Protein AF-A0A1I8CN35-F1 (afdb_monomer)

Secondary structure (DSSP, 8-state):
-------------HHHHHHHHHHHHHHHHHHHHHHHHHHHHHHHHHHHT-TT-TTT-----------PPPP--

Mean predicted aligned error: 16.9 Å

Solvent-accessible surface area (backbone atoms only — not comparable to full-atom values): 4845 Å² total; per-residue (Å²): 133,81,85,78,77,72,73,74,82,68,75,78,48,70,66,58,54,51,50,51,52,50,52,53,51,51,53,51,54,51,53,50,50,52,53,51,49,53,54,51,47,62,68,45,45,66,58,74,73,33,89,76,39,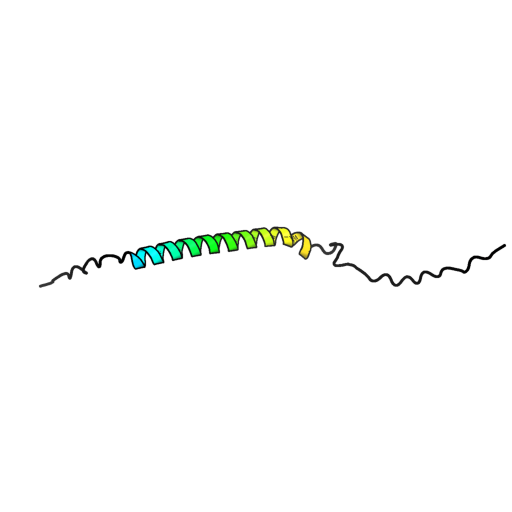79,80,80,65,71,70,84,81,81,76,79,78,82,76,76,80,80,81,83,129

Foldseek 3Di:
DDDPPPPPPPPCPVVNVVVVVVVVVVVVVVVVVVVVVVVVCVVCVCCVPPPVNVVNPPDPPPPPPDDPPDDDD

Sequence (73 aa):
MCGLDQEPDEPVSKEDILKGKQLLVIMGIFLICIIALAIFYEIVRPVINNPKYPFYNKQPNYKFTFIPPKSFD

pLDDT: mean 74.1, std 15.01, range [43.97, 97.06]

Structure (mmCIF, N/CA/C/O backbone):
data_AF-A0A1I8CN35-F1
#
_entry.id   AF-A0A1I8CN35-F1
#
loop_
_atom_site.group_PDB
_atom_site.id
_atom_site.type_symbol
_atom_site.label_atom_id
_atom_site.label_alt_id
_atom_site.label_comp_id
_atom_site.label_asym_id
_atom_site.label_entity_id
_atom_site.label_seq_id
_atom_site.pdbx_PDB_ins_code
_atom_site.Cartn_x
_atom_site.Cartn_y
_atom_site.Cartn_z
_atom_site.occupancy
_atom_site.B_iso_or_equiv
_atom_site.auth_seq_id
_atom_site.auth_comp_id
_atom_site.auth_asym_id
_atom_site.auth_atom_id
_atom_site.pdbx_PDB_model_num
ATOM 1 N N . MET A 1 1 ? -35.155 -22.469 49.400 1.00 43.97 1 MET A N 1
ATOM 2 C CA . MET A 1 1 ? -33.700 -22.486 49.132 1.00 43.97 1 MET A CA 1
ATOM 3 C C . MET A 1 1 ? -33.490 -22.081 47.679 1.00 43.97 1 MET A C 1
ATOM 5 O O . MET A 1 1 ? -34.271 -22.548 46.862 1.00 43.97 1 MET A O 1
ATOM 9 N N . CYS A 1 2 ? -32.493 -21.217 47.427 1.00 46.50 2 CYS A N 1
ATOM 10 C CA . CYS A 1 2 ? -32.107 -20.575 46.152 1.00 46.50 2 CYS A CA 1
ATOM 11 C C . CYS A 1 2 ? -33.184 -19.628 45.571 1.00 46.50 2 CYS A C 1
ATOM 13 O O . CYS A 1 2 ? -34.160 -20.086 45.001 1.00 46.50 2 CYS A O 1
ATOM 15 N N . GLY A 1 3 ? -33.118 -18.299 45.708 1.00 51.06 3 GLY A N 1
ATOM 16 C CA . GLY A 1 3 ? -31.915 -17.471 45.825 1.00 51.06 3 GLY A CA 1
ATOM 17 C C . GLY A 1 3 ? -31.103 -17.535 44.533 1.00 51.06 3 GLY A C 1
ATOM 18 O O . GLY A 1 3 ? -29.944 -17.913 44.580 1.00 51.06 3 GLY A O 1
ATOM 19 N N . LEU A 1 4 ? -31.749 -17.324 43.381 1.00 53.38 4 LEU A N 1
ATOM 20 C CA . LEU A 1 4 ? -31.031 -16.974 42.161 1.00 53.38 4 LEU A CA 1
ATOM 21 C C . LEU A 1 4 ? -30.746 -15.488 42.278 1.00 53.38 4 LEU A C 1
ATOM 23 O O . LEU A 1 4 ? -31.643 -14.663 42.103 1.00 53.38 4 LEU A O 1
ATOM 27 N N . ASP A 1 5 ? -29.518 -15.203 42.686 1.00 52.06 5 ASP A N 1
ATOM 28 C CA . ASP A 1 5 ? -28.932 -13.880 42.698 1.00 52.06 5 ASP A CA 1
ATOM 29 C C . ASP A 1 5 ? -29.092 -13.298 41.296 1.00 52.06 5 ASP A C 1
ATOM 31 O O . ASP A 1 5 ? -28.423 -13.687 40.340 1.00 52.06 5 ASP A O 1
ATOM 35 N N . GLN A 1 6 ? -30.076 -12.417 41.169 1.00 51.66 6 GLN A N 1
ATOM 36 C CA . GLN A 1 6 ? -30.174 -11.487 40.071 1.00 51.66 6 GLN A CA 1
ATOM 37 C C . GLN A 1 6 ? -28.890 -10.662 40.153 1.00 51.66 6 GLN A C 1
ATOM 39 O O . GLN A 1 6 ? -28.765 -9.823 41.048 1.00 51.66 6 GLN A O 1
ATOM 44 N N . GLU A 1 7 ? -27.902 -10.985 39.305 1.00 59.56 7 GLU A N 1
ATOM 45 C CA . GLU A 1 7 ? -26.748 -10.116 39.082 1.00 59.56 7 GLU A CA 1
ATOM 46 C C . GLU A 1 7 ? -27.326 -8.712 38.903 1.00 59.56 7 GLU A C 1
ATOM 48 O O . GLU A 1 7 ? -28.219 -8.537 38.065 1.00 59.56 7 GLU A O 1
ATOM 53 N N . PRO A 1 8 ? -26.953 -7.741 39.754 1.00 47.34 8 PRO A N 1
ATOM 54 C CA . PRO A 1 8 ? -27.478 -6.402 39.603 1.00 47.34 8 PRO A CA 1
ATOM 55 C C . PRO A 1 8 ? -27.120 -5.971 38.187 1.00 47.34 8 PRO A C 1
ATOM 57 O O . PRO A 1 8 ? -25.955 -6.064 37.803 1.00 47.34 8 PRO A O 1
ATOM 60 N N . ASP A 1 9 ? -28.128 -5.559 37.415 1.00 60.97 9 ASP A N 1
ATOM 61 C CA . ASP A 1 9 ? -27.946 -4.876 36.143 1.00 60.97 9 ASP A CA 1
ATOM 62 C C . ASP A 1 9 ? -27.087 -3.639 36.431 1.00 60.97 9 ASP A C 1
ATOM 64 O O . ASP A 1 9 ? -27.598 -2.560 36.749 1.00 60.97 9 ASP A O 1
ATOM 68 N N . GLU A 1 10 ? -25.764 -3.812 36.431 1.00 63.75 10 GLU A N 1
ATOM 69 C CA . GLU A 1 10 ? -24.845 -2.713 36.632 1.00 63.75 10 GLU A CA 1
ATOM 70 C C . GLU A 1 10 ? -25.131 -1.731 35.501 1.00 63.75 10 GLU A C 1
ATOM 72 O O . GLU A 1 10 ? -25.168 -2.129 34.328 1.00 63.75 10 GLU A O 1
ATOM 77 N N . PRO A 1 11 ? -25.409 -0.455 35.815 1.00 56.41 11 PRO A N 1
ATOM 78 C CA . PRO A 1 11 ? -25.716 0.512 34.788 1.00 56.41 11 PRO A CA 1
ATOM 79 C C . PRO A 1 11 ? -24.462 0.642 33.937 1.00 56.41 11 PRO A C 1
ATOM 81 O O . PRO A 1 11 ? -23.495 1.261 34.378 1.00 56.41 11 PRO A O 1
ATOM 84 N N . VAL A 1 12 ? -24.482 0.030 32.745 1.00 61.59 12 VAL A N 1
ATOM 85 C CA . VAL A 1 12 ? -23.378 0.062 31.783 1.00 61.59 12 VAL A CA 1
ATOM 86 C C . VAL A 1 12 ? -22.896 1.500 31.717 1.00 61.59 12 VAL A C 1
ATOM 88 O O . VAL A 1 12 ? -23.625 2.390 31.256 1.00 61.59 12 VAL A O 1
ATOM 91 N N . SER A 1 13 ? -21.711 1.745 32.281 1.00 62.78 13 SER A N 1
ATOM 92 C CA . SER A 1 13 ? -21.270 3.110 32.502 1.00 62.78 13 SER A CA 1
ATOM 93 C C . SER A 1 13 ? -21.161 3.766 31.129 1.00 62.78 13 SER A C 1
ATOM 95 O O . SER A 1 13 ? -20.651 3.187 30.162 1.00 62.78 13 SER A O 1
ATOM 97 N N . LYS A 1 14 ? -21.694 4.983 30.994 1.00 62.34 14 LYS A N 1
ATOM 98 C CA . LYS A 1 14 ? -21.640 5.721 29.718 1.00 62.34 14 LYS A CA 1
ATOM 99 C C . LYS A 1 14 ? -20.193 5.870 29.229 1.00 62.34 14 LYS A C 1
ATOM 101 O O . LYS A 1 14 ? -19.958 6.008 28.032 1.00 62.34 14 LYS A O 1
ATOM 106 N N . GLU A 1 15 ? -19.253 5.804 30.162 1.00 64.19 15 GLU A N 1
ATOM 107 C CA . GLU A 1 15 ? -17.805 5.852 29.995 1.00 64.19 15 GLU A CA 1
ATOM 108 C C . GLU A 1 15 ? -17.276 4.607 29.271 1.00 64.19 15 GLU A C 1
ATOM 110 O O . GLU A 1 15 ? -16.478 4.728 28.339 1.00 64.19 15 GLU A O 1
ATOM 115 N N . ASP A 1 16 ? -17.783 3.422 29.616 1.00 65.88 16 ASP A N 1
ATOM 116 C CA . ASP A 1 16 ? -17.415 2.156 28.974 1.00 65.88 16 ASP A CA 1
ATOM 117 C C . ASP A 1 16 ? -18.049 2.011 27.587 1.00 65.88 16 ASP A C 1
ATOM 119 O O . ASP A 1 16 ? -17.403 1.532 26.652 1.00 65.88 16 ASP A O 1
ATOM 123 N N . ILE A 1 17 ? -19.266 2.532 27.394 1.00 65.50 17 ILE A N 1
ATOM 124 C CA . ILE A 1 17 ? -19.898 2.627 26.063 1.00 65.50 17 ILE A CA 1
ATOM 125 C C . ILE A 1 17 ? -19.105 3.584 25.162 1.00 65.50 17 ILE A C 1
ATOM 127 O O . ILE A 1 17 ? -18.908 3.310 23.972 1.00 65.50 17 ILE A O 1
ATOM 131 N N . LEU A 1 18 ? -18.641 4.710 25.714 1.00 65.69 18 LEU A N 1
ATOM 132 C CA . LEU A 1 18 ? -17.846 5.694 24.981 1.00 65.69 18 LEU A CA 1
ATOM 133 C C . LEU A 1 18 ? -16.481 5.111 24.582 1.00 65.69 18 LEU A C 1
ATOM 135 O O . LEU A 1 18 ? -16.082 5.257 23.423 1.00 65.69 18 LEU A O 1
ATOM 139 N N . LYS A 1 19 ? -15.820 4.375 25.487 1.00 78.12 19 LYS A N 1
ATOM 140 C CA . LYS A 1 19 ?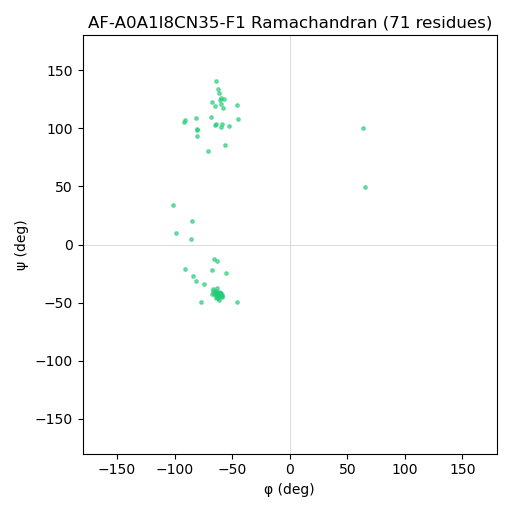 -14.588 3.621 25.195 1.00 78.12 19 LYS A CA 1
ATOM 141 C C . LYS A 1 19 ? -14.813 2.527 24.149 1.00 78.12 19 LYS A C 1
ATOM 143 O O . LYS A 1 19 ? -14.015 2.406 23.222 1.00 78.12 19 LYS A O 1
ATOM 148 N N . GLY A 1 20 ? -15.917 1.782 24.235 1.00 79.38 20 GLY A N 1
ATOM 149 C CA . GLY A 1 20 ? -16.268 0.738 23.266 1.00 79.38 20 GLY A CA 1
ATOM 150 C C . GLY A 1 20 ? -16.492 1.289 21.854 1.00 79.38 20 GLY A C 1
ATOM 151 O O . GLY A 1 20 ? -15.975 0.740 20.881 1.00 79.38 20 GLY A O 1
ATOM 152 N N . LYS A 1 21 ? -17.183 2.429 21.728 1.00 82.50 21 LYS A N 1
ATOM 153 C CA . LYS A 1 21 ? -17.353 3.123 20.439 1.00 82.50 21 LYS A CA 1
ATOM 154 C C . LYS A 1 21 ? -16.028 3.623 19.864 1.00 82.50 21 LYS A C 1
ATOM 156 O O . LYS A 1 21 ? -15.800 3.469 18.666 1.00 82.50 21 LYS A O 1
ATOM 161 N N . GLN A 1 22 ? -15.160 4.202 20.693 1.00 85.88 22 GLN A N 1
ATOM 162 C CA . GLN A 1 22 ? -13.836 4.656 20.256 1.00 85.88 22 GLN A CA 1
ATOM 163 C C . GLN A 1 22 ? -12.966 3.487 19.778 1.00 85.88 22 GLN A C 1
ATOM 165 O O . GLN A 1 22 ? -12.338 3.590 18.725 1.00 85.88 22 GLN A O 1
ATOM 170 N N . LEU A 1 23 ? -12.993 2.358 20.490 1.00 88.06 23 LEU A N 1
ATOM 171 C CA . LEU A 1 23 ? -12.288 1.138 20.095 1.00 88.06 23 LEU A CA 1
ATOM 172 C C . LEU A 1 23 ? -12.754 0.642 18.717 1.00 88.06 23 LEU A C 1
ATOM 174 O O . LEU A 1 23 ? -11.929 0.327 17.861 1.00 88.06 23 LEU A O 1
ATOM 178 N N . LEU A 1 24 ? -14.067 0.633 18.475 1.00 89.44 24 LEU A N 1
ATOM 179 C CA . LEU A 1 24 ? -14.655 0.180 17.211 1.00 89.44 24 LEU A CA 1
ATOM 180 C C . LEU A 1 24 ? -14.236 1.079 16.033 1.00 89.44 24 LEU A C 1
ATOM 182 O O . LEU A 1 24 ? -13.890 0.581 14.962 1.00 89.44 24 LEU A O 1
ATOM 186 N N . VAL A 1 25 ? -14.181 2.398 16.245 1.00 91.88 25 VAL A N 1
ATOM 187 C CA . VAL A 1 25 ? -13.680 3.353 15.241 1.00 91.88 25 VAL A CA 1
ATOM 188 C C . VAL A 1 25 ? -12.195 3.120 14.944 1.00 91.88 25 VAL A C 1
ATOM 190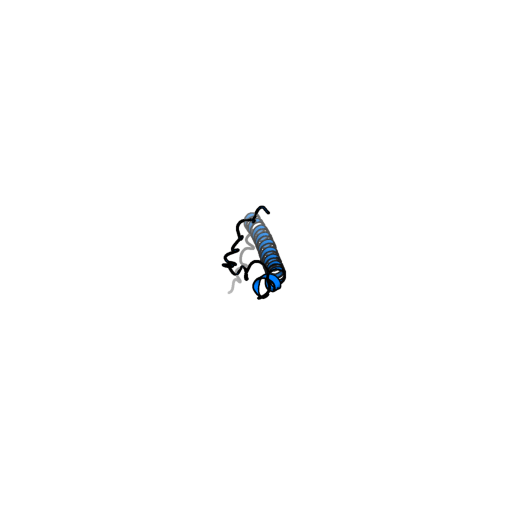 O O . VAL A 1 25 ? -11.812 3.081 13.775 1.00 91.88 25 VAL A O 1
ATOM 193 N N . ILE A 1 26 ? -11.365 2.908 15.971 1.00 92.31 26 ILE A N 1
ATOM 194 C CA . ILE A 1 26 ? -9.932 2.616 15.796 1.00 92.31 26 ILE A CA 1
ATOM 195 C C . ILE A 1 26 ? -9.739 1.313 15.012 1.00 92.31 26 ILE A C 1
ATOM 197 O O . ILE A 1 26 ? -8.934 1.277 14.081 1.00 92.31 26 ILE A O 1
ATOM 201 N N . MET A 1 27 ? -10.508 0.267 15.330 1.00 93.06 27 MET A N 1
ATOM 202 C CA . MET A 1 27 ? -10.471 -0.992 14.582 1.00 93.06 27 MET A CA 1
ATOM 203 C C . MET A 1 27 ? -10.871 -0.805 13.114 1.00 93.06 27 MET A C 1
ATOM 205 O O . MET A 1 27 ? -10.218 -1.361 12.232 1.00 93.06 27 MET A O 1
ATOM 209 N N . GLY A 1 28 ? -11.895 0.008 12.837 1.00 95.06 28 GLY A N 1
ATOM 210 C CA . GLY A 1 28 ? -12.301 0.336 11.469 1.00 95.06 28 GLY A CA 1
ATOM 211 C C . GLY A 1 28 ? -11.197 1.047 10.683 1.00 95.06 28 GLY A C 1
ATOM 212 O O . GLY A 1 28 ? -10.868 0.635 9.570 1.00 95.06 28 GLY A O 1
ATOM 213 N N . ILE A 1 29 ? -10.570 2.066 11.280 1.00 95.50 29 ILE A N 1
ATOM 214 C CA . ILE A 1 29 ? -9.449 2.796 10.665 1.00 95.50 29 ILE A CA 1
ATOM 215 C C . ILE A 1 29 ? -8.267 1.854 10.407 1.00 95.50 29 ILE A C 1
ATOM 217 O O . ILE A 1 29 ? -7.690 1.873 9.322 1.00 95.50 29 ILE A O 1
ATOM 221 N N . PHE A 1 30 ? -7.933 0.996 11.371 1.00 95.25 30 PHE A N 1
ATOM 222 C CA . PHE A 1 30 ? -6.852 0.023 11.233 1.00 95.25 30 PHE A CA 1
ATOM 223 C C . PHE A 1 30 ? -7.078 -0.929 10.051 1.00 95.25 30 PHE A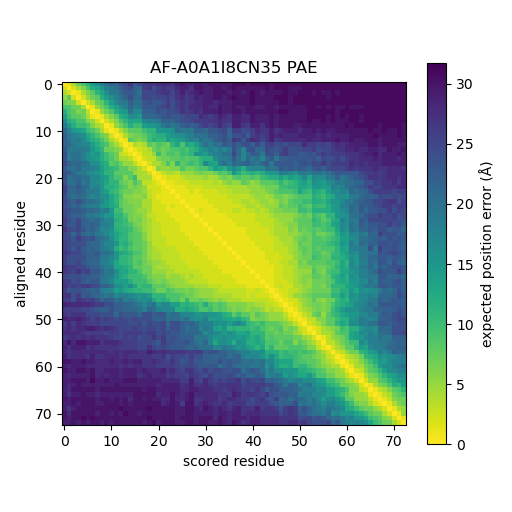 C 1
ATOM 225 O O . PHE A 1 30 ? -6.166 -1.170 9.258 1.00 95.25 30 PHE A O 1
ATOM 232 N N . LEU A 1 31 ? -8.307 -1.417 9.882 1.00 96.62 31 LEU A N 1
ATOM 233 C CA . LEU A 1 31 ? -8.666 -2.316 8.787 1.00 96.62 31 LEU A CA 1
ATOM 234 C C . LEU A 1 31 ? -8.578 -1.606 7.425 1.00 96.62 31 LEU A C 1
ATOM 236 O O . LEU A 1 31 ? -8.030 -2.164 6.474 1.00 96.62 31 LEU A O 1
ATOM 240 N N . ILE A 1 32 ? -9.014 -0.345 7.347 1.00 97.06 32 ILE A N 1
ATOM 241 C CA . ILE A 1 32 ? -8.850 0.494 6.148 1.00 97.06 32 ILE A CA 1
ATOM 242 C C . ILE A 1 32 ? -7.365 0.685 5.811 1.00 97.06 32 ILE A C 1
ATOM 244 O O . ILE A 1 32 ? -6.984 0.547 4.648 1.00 97.06 32 ILE A O 1
ATOM 248 N N . CYS A 1 33 ? -6.512 0.944 6.807 1.00 97.00 33 CYS A N 1
ATOM 249 C CA . CYS A 1 33 ? -5.067 1.068 6.601 1.00 97.00 33 CYS A CA 1
ATOM 250 C C . CYS A 1 33 ? -4.449 -0.219 6.037 1.00 97.00 33 CYS A C 1
ATOM 252 O O . CYS A 1 33 ? -3.630 -0.151 5.121 1.00 97.00 33 CYS A O 1
ATOM 254 N N . ILE A 1 34 ? -4.861 -1.390 6.533 1.00 97.06 34 ILE A N 1
ATOM 255 C CA . ILE A 1 34 ? -4.397 -2.682 6.004 1.00 97.06 34 ILE A CA 1
ATOM 256 C C . ILE A 1 34 ? -4.813 -2.854 4.539 1.00 97.06 34 ILE A C 1
ATOM 258 O O . ILE A 1 34 ? -3.987 -3.239 3.711 1.00 97.06 34 ILE A O 1
ATOM 262 N N . ILE A 1 35 ? -6.064 -2.536 4.199 1.00 96.94 35 ILE A N 1
ATOM 263 C CA . ILE A 1 35 ? -6.549 -2.617 2.813 1.00 96.94 35 ILE A CA 1
ATOM 264 C C . ILE A 1 35 ? -5.754 -1.665 1.909 1.00 96.94 35 ILE A C 1
ATOM 266 O O . ILE A 1 35 ? -5.317 -2.063 0.829 1.00 96.94 35 ILE A O 1
ATOM 270 N N . ALA A 1 36 ? -5.515 -0.431 2.357 1.00 96.75 36 ALA A N 1
ATOM 271 C CA . ALA A 1 36 ? -4.727 0.543 1.607 1.00 96.75 36 ALA A CA 1
ATOM 272 C C . ALA A 1 36 ? -3.289 0.055 1.361 1.00 96.75 36 ALA A C 1
ATOM 274 O O . ALA A 1 36 ? -2.779 0.187 0.247 1.00 96.75 36 ALA A O 1
ATOM 275 N N . LEU A 1 37 ? -2.656 -0.565 2.363 1.00 96.00 37 LEU A N 1
ATOM 276 C CA . LEU A 1 37 ? -1.329 -1.170 2.224 1.00 96.00 37 LEU A CA 1
ATOM 277 C C . LEU A 1 37 ? -1.322 -2.333 1.227 1.00 96.00 37 LEU A C 1
ATOM 279 O O . LEU A 1 37 ? -0.393 -2.432 0.427 1.00 96.00 37 LEU A O 1
ATOM 283 N N . ALA A 1 38 ? -2.352 -3.181 1.231 1.00 95.56 38 ALA A N 1
ATOM 284 C CA . ALA A 1 38 ? -2.470 -4.279 0.273 1.00 95.56 38 ALA A CA 1
ATOM 285 C C . ALA A 1 38 ? -2.600 -3.763 -1.172 1.00 95.56 38 ALA A C 1
ATOM 287 O O . ALA A 1 38 ? -1.909 -4.247 -2.068 1.00 95.56 38 ALA A O 1
ATOM 288 N N . ILE A 1 39 ? -3.421 -2.730 -1.393 1.00 95.62 39 ILE A N 1
ATOM 289 C CA . ILE A 1 39 ? -3.556 -2.081 -2.706 1.00 95.62 39 ILE A CA 1
ATOM 290 C C . ILE A 1 39 ? -2.222 -1.458 -3.136 1.00 95.62 39 ILE A C 1
ATOM 292 O O . ILE A 1 39 ? -1.781 -1.654 -4.268 1.00 95.62 39 ILE A O 1
ATOM 296 N N . PHE A 1 40 ? -1.554 -0.738 -2.231 1.00 95.06 40 PHE A N 1
ATOM 297 C CA . PHE A 1 40 ? -0.249 -0.142 -2.506 1.00 95.06 40 PHE A CA 1
ATOM 298 C C . PHE A 1 40 ? 0.795 -1.202 -2.880 1.00 95.06 40 PHE A C 1
ATOM 300 O O . PHE A 1 40 ? 1.545 -1.020 -3.839 1.00 95.06 40 PHE A O 1
ATOM 307 N N . TYR A 1 41 ? 0.806 -2.334 -2.177 1.00 91.69 41 TYR A N 1
ATOM 308 C CA . TYR A 1 41 ? 1.685 -3.454 -2.490 1.00 91.69 41 TYR A CA 1
ATO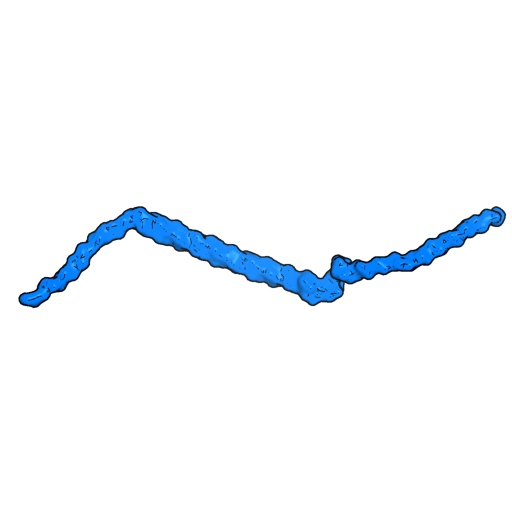M 309 C C . TYR A 1 41 ? 1.459 -3.984 -3.911 1.00 91.69 41 TYR A C 1
ATOM 311 O O . TYR A 1 41 ? 2.431 -4.154 -4.645 1.00 91.69 41 TYR A O 1
ATOM 319 N N . GLU A 1 42 ? 0.208 -4.176 -4.339 1.00 89.50 42 GLU A N 1
ATOM 320 C CA . GLU A 1 42 ? -0.091 -4.622 -5.708 1.00 89.50 42 GLU A CA 1
ATOM 321 C C . GLU A 1 42 ? 0.363 -3.621 -6.776 1.00 89.50 42 GLU A C 1
ATOM 323 O O . GLU A 1 42 ? 0.877 -4.024 -7.819 1.00 89.50 42 GLU A O 1
ATOM 328 N N . ILE A 1 43 ? 0.243 -2.318 -6.508 1.00 87.56 43 ILE A N 1
ATOM 329 C CA . ILE A 1 43 ? 0.707 -1.264 -7.424 1.00 87.56 43 ILE A CA 1
ATOM 330 C C . ILE A 1 43 ? 2.237 -1.275 -7.552 1.00 87.56 43 ILE A C 1
ATOM 332 O O . ILE A 1 43 ? 2.775 -1.064 -8.641 1.00 87.56 43 ILE A O 1
ATOM 336 N N . VAL A 1 44 ? 2.953 -1.526 -6.453 1.00 86.00 44 VAL A N 1
ATOM 337 C CA . VAL A 1 44 ? 4.425 -1.508 -6.419 1.00 86.00 44 VAL A CA 1
ATOM 338 C C . VAL A 1 44 ? 5.035 -2.838 -6.886 1.00 86.00 44 VAL A C 1
ATOM 340 O O . VAL A 1 44 ? 6.135 -2.848 -7.445 1.00 86.00 44 VAL A O 1
ATOM 343 N N . ARG A 1 45 ? 4.321 -3.962 -6.741 1.00 84.56 45 ARG A N 1
ATOM 344 C CA . ARG A 1 45 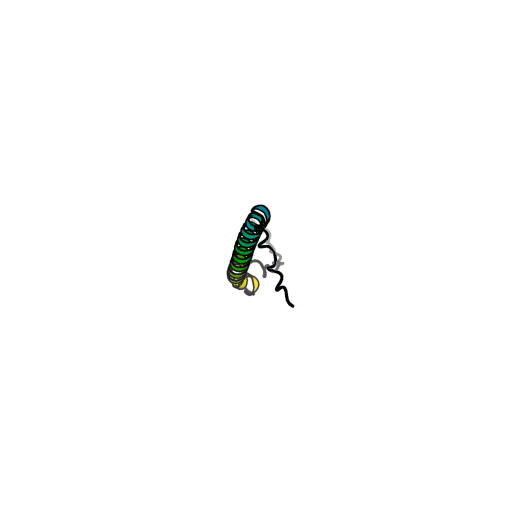? 4.730 -5.306 -7.187 1.00 84.56 45 ARG A CA 1
ATOM 345 C C . ARG A 1 45 ? 5.315 -5.342 -8.614 1.00 84.56 45 ARG A C 1
ATOM 347 O O . ARG A 1 45 ? 6.404 -5.902 -8.763 1.00 84.56 45 ARG A O 1
ATOM 354 N N . PRO A 1 46 ? 4.688 -4.765 -9.664 1.00 77.81 46 PRO A N 1
ATOM 355 C CA . PRO A 1 46 ? 5.252 -4.776 -11.015 1.00 77.81 46 PRO A CA 1
ATOM 356 C C . PRO A 1 46 ? 6.527 -3.941 -11.149 1.00 77.81 46 PRO A C 1
ATOM 358 O O . PRO A 1 46 ? 7.299 -4.184 -12.066 1.00 77.81 46 PRO A O 1
ATOM 361 N N . VAL A 1 47 ? 6.773 -2.972 -10.268 1.00 76.81 47 VAL A N 1
ATOM 362 C CA . VAL A 1 47 ? 8.019 -2.197 -10.271 1.00 76.81 47 VAL A CA 1
ATOM 363 C C . VAL A 1 47 ? 9.150 -3.025 -9.670 1.00 76.81 47 VAL A C 1
ATOM 365 O O . VAL A 1 47 ? 10.194 -3.165 -10.301 1.00 76.81 47 VAL A O 1
ATOM 368 N N . ILE A 1 48 ? 8.921 -3.627 -8.498 1.00 76.44 48 ILE A N 1
ATOM 369 C CA . ILE A 1 48 ? 9.922 -4.448 -7.795 1.00 76.44 48 ILE A CA 1
ATOM 370 C C . ILE A 1 48 ? 10.288 -5.690 -8.611 1.00 76.44 48 ILE A C 1
ATOM 372 O O . ILE A 1 48 ? 11.464 -6.003 -8.776 1.00 76.44 48 ILE A O 1
ATOM 376 N N . ASN A 1 49 ? 9.287 -6.388 -9.149 1.00 75.06 49 ASN A N 1
ATOM 377 C CA . ASN A 1 49 ? 9.497 -7.661 -9.840 1.00 75.06 49 ASN A CA 1
ATOM 378 C C . ASN A 1 49 ? 9.849 -7.502 -11.324 1.00 75.06 49 ASN A C 1
ATOM 380 O O . ASN A 1 49 ? 9.953 -8.506 -12.026 1.00 75.06 49 ASN A O 1
ATOM 384 N N . ASN A 1 50 ? 10.021 -6.277 -11.831 1.00 72.31 50 ASN A N 1
ATOM 385 C CA . ASN A 1 50 ? 10.427 -6.066 -13.213 1.00 72.31 50 ASN A CA 1
ATOM 386 C C . ASN A 1 50 ? 11.958 -5.962 -13.320 1.00 72.31 50 ASN A C 1
ATOM 388 O O . ASN A 1 50 ? 12.525 -4.904 -13.034 1.00 72.31 50 ASN A O 1
ATOM 392 N N . PRO A 1 51 ? 12.648 -7.005 -13.823 1.0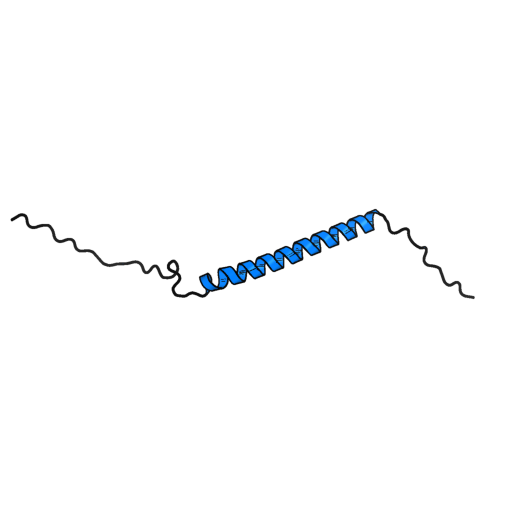0 68.31 51 PRO A N 1
ATOM 393 C CA . PRO A 1 51 ? 14.101 -6.977 -14.000 1.00 68.31 51 PRO A CA 1
ATOM 394 C C . PRO A 1 51 ? 14.559 -5.959 -15.058 1.00 68.31 51 PRO A C 1
ATOM 396 O O . PRO A 1 51 ? 15.747 -5.664 -15.160 1.00 68.31 51 PRO A O 1
ATOM 399 N N . LYS A 1 52 ? 13.634 -5.412 -15.859 1.00 66.19 52 LYS A N 1
ATOM 400 C CA . LYS A 1 52 ? 13.891 -4.363 -16.855 1.00 66.19 52 LYS A CA 1
ATOM 401 C C . LYS A 1 52 ? 13.541 -2.959 -16.353 1.00 66.19 52 LYS A C 1
ATOM 403 O O . LYS A 1 52 ? 13.531 -2.032 -17.162 1.00 66.19 52 LYS A O 1
ATOM 408 N N . TYR A 1 53 ? 13.241 -2.768 -15.063 1.00 70.19 53 TYR A N 1
ATOM 409 C CA . TYR A 1 53 ? 12.978 -1.426 -14.547 1.00 70.19 53 TYR A CA 1
ATOM 410 C C . TYR A 1 53 ? 14.227 -0.543 -14.756 1.00 70.19 53 TYR A C 1
ATOM 412 O O . TYR A 1 53 ? 15.323 -0.912 -14.320 1.00 70.19 53 TYR A O 1
ATOM 420 N N . PRO A 1 54 ? 14.101 0.615 -15.433 1.00 64.75 54 PRO A N 1
ATOM 421 C CA . PRO A 1 54 ? 15.235 1.365 -15.988 1.00 64.75 54 PRO A CA 1
ATOM 422 C C . PRO A 1 54 ? 16.219 1.889 -14.933 1.00 64.75 54 PRO A C 1
ATOM 424 O O . PRO A 1 54 ? 17.334 2.289 -15.263 1.00 64.75 54 PRO A O 1
ATOM 427 N N . PHE A 1 55 ? 15.829 1.873 -13.657 1.00 64.94 55 PHE A N 1
ATOM 428 C CA . PHE A 1 55 ? 16.666 2.303 -12.543 1.00 64.94 55 PHE A CA 1
ATOM 429 C C . PHE A 1 55 ? 17.507 1.180 -11.921 1.00 64.94 55 PHE A C 1
ATOM 431 O O . PHE A 1 55 ? 18.526 1.496 -11.313 1.00 64.94 55 PHE A O 1
ATOM 438 N N . TYR A 1 56 ? 17.143 -0.098 -12.089 1.00 67.19 56 TYR A N 1
ATOM 439 C CA . TYR A 1 56 ? 17.912 -1.223 -11.532 1.00 67.19 56 TYR A CA 1
ATOM 440 C C . TYR A 1 56 ? 19.122 -1.598 -12.394 1.00 67.19 56 TYR A C 1
ATOM 442 O O . TYR A 1 56 ? 20.156 -1.991 -11.868 1.00 67.19 56 TYR A O 1
ATOM 450 N N . ASN A 1 57 ? 19.025 -1.408 -13.712 1.00 62.69 57 ASN A N 1
ATOM 451 C CA . ASN A 1 57 ? 20.038 -1.839 -14.680 1.00 62.69 57 ASN A CA 1
ATOM 452 C C . ASN A 1 57 ? 20.948 -0.705 -15.179 1.00 62.69 57 ASN A C 1
ATOM 454 O O . ASN A 1 57 ? 21.392 -0.716 -16.329 1.00 62.69 57 ASN A O 1
ATOM 458 N N . LYS A 1 58 ? 21.258 0.285 -14.332 1.00 65.88 58 LYS A N 1
ATOM 459 C CA . LYS A 1 58 ? 22.263 1.304 -14.669 1.00 65.88 58 LYS A CA 1
ATOM 460 C C . LYS A 1 58 ? 23.659 0.676 -14.639 1.00 65.88 58 LYS A C 1
ATOM 462 O O . LYS A 1 58 ? 24.384 0.804 -13.659 1.00 65.88 58 LYS A O 1
ATOM 467 N N . GLN A 1 59 ? 24.031 -0.017 -15.712 1.00 65.56 59 GLN A N 1
ATOM 468 C CA . GLN A 1 59 ? 25.412 -0.434 -15.908 1.00 65.56 59 GLN A CA 1
ATOM 469 C C . GLN A 1 59 ? 26.258 0.826 -16.148 1.00 65.56 59 GLN A C 1
ATOM 471 O O . GLN A 1 59 ? 25.944 1.593 -17.065 1.00 65.56 59 GLN A O 1
ATOM 476 N N . PRO A 1 60 ? 27.298 1.089 -15.336 1.00 67.12 60 PRO A N 1
ATOM 477 C CA . PRO A 1 60 ? 28.217 2.184 -15.606 1.00 67.12 60 PRO A CA 1
ATOM 478 C C . PRO A 1 60 ? 28.872 1.964 -16.975 1.00 67.12 60 PRO A C 1
ATOM 480 O O . PRO A 1 60 ? 29.495 0.936 -17.237 1.00 67.12 60 PRO A O 1
ATOM 483 N N . ASN A 1 61 ? 28.680 2.921 -17.881 1.00 67.38 61 ASN A N 1
ATOM 484 C CA . ASN A 1 61 ? 29.251 2.867 -19.219 1.00 67.38 61 ASN A CA 1
ATOM 485 C C . ASN A 1 61 ? 30.717 3.320 -19.158 1.00 67.38 61 ASN A C 1
ATOM 487 O O . ASN A 1 61 ? 30.997 4.515 -19.152 1.00 67.38 61 ASN A O 1
ATOM 491 N N . TYR A 1 62 ? 31.646 2.363 -19.120 1.00 65.38 62 TYR A N 1
ATOM 492 C CA . TYR A 1 62 ? 33.094 2.614 -19.126 1.00 65.38 62 TYR A CA 1
ATOM 493 C C . TYR A 1 62 ? 33.685 2.789 -20.534 1.00 65.38 62 TYR A C 1
ATOM 495 O O . TYR A 1 62 ? 34.889 2.606 -20.720 1.00 65.38 62 TYR A O 1
ATOM 503 N N . LYS A 1 63 ? 32.877 3.108 -21.557 1.00 70.69 63 LYS A N 1
ATOM 504 C CA . LYS A 1 63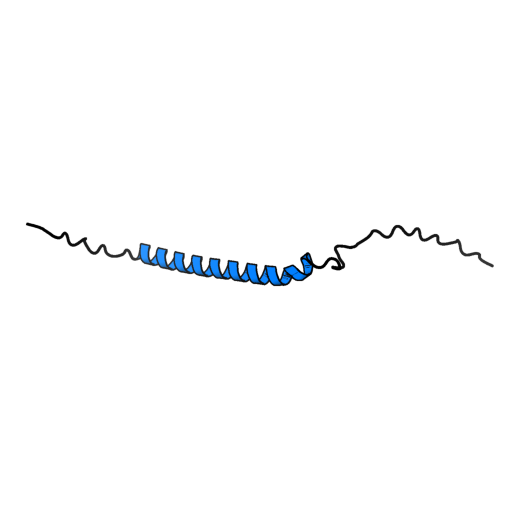 ? 33.424 3.395 -22.889 1.00 70.69 63 LYS A CA 1
ATOM 505 C C . LYS A 1 63 ? 34.283 4.659 -22.825 1.00 70.69 63 LYS A C 1
ATOM 507 O O . LYS A 1 63 ? 33.770 5.777 -22.814 1.00 70.69 63 LYS A O 1
ATOM 512 N N . PHE A 1 64 ? 35.601 4.464 -22.823 1.00 64.69 64 PHE A N 1
ATOM 513 C CA . PHE A 1 64 ? 36.579 5.510 -23.097 1.00 64.69 64 PHE A CA 1
ATOM 514 C C . PHE A 1 64 ? 36.293 6.065 -24.491 1.00 64.69 64 PHE A C 1
ATOM 516 O O . PHE A 1 64 ? 36.567 5.424 -25.504 1.00 64.69 64 PHE A O 1
ATOM 523 N N . THR A 1 65 ? 35.690 7.249 -24.545 1.00 65.69 65 THR A N 1
ATOM 524 C CA . THR A 1 65 ? 35.489 7.946 -25.813 1.00 65.69 65 THR A CA 1
ATOM 525 C C . THR A 1 65 ? 36.811 8.623 -26.150 1.00 65.69 65 THR A C 1
ATOM 527 O O . THR A 1 65 ? 37.099 9.708 -25.653 1.00 65.69 65 THR A O 1
ATOM 530 N N . PHE A 1 66 ? 37.663 7.949 -26.926 1.00 65.38 66 PHE A N 1
ATOM 531 C CA . PHE A 1 66 ? 38.853 8.580 -27.490 1.00 65.38 66 PHE A CA 1
ATOM 532 C C . PHE A 1 66 ? 38.391 9.601 -28.531 1.00 65.38 66 PHE A C 1
ATOM 534 O O . PHE A 1 66 ? 37.854 9.229 -29.574 1.00 65.38 66 PHE A O 1
ATOM 541 N N . ILE A 1 67 ? 38.544 10.888 -28.224 1.00 70.50 67 ILE A N 1
ATOM 542 C CA . ILE A 1 67 ? 38.315 11.969 -29.181 1.00 70.50 67 ILE A CA 1
ATOM 543 C C . ILE 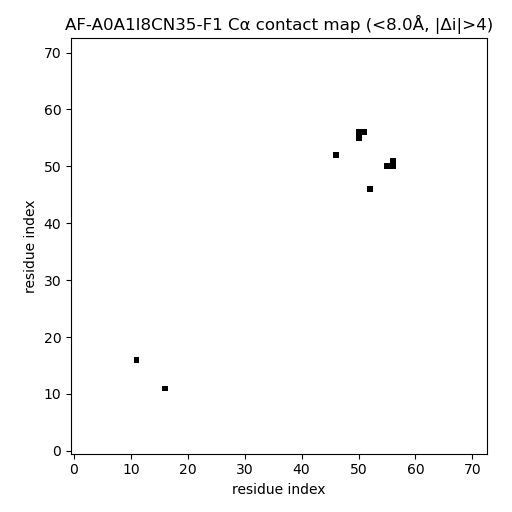A 1 67 ? 39.667 12.227 -29.852 1.00 70.50 67 ILE A C 1
ATOM 545 O O . ILE A 1 67 ? 40.561 12.758 -29.188 1.00 70.50 67 ILE A O 1
ATOM 549 N N . PRO A 1 68 ? 39.867 11.833 -31.123 1.00 68.12 68 PRO A N 1
ATOM 550 C CA . PRO A 1 68 ? 41.103 12.155 -31.817 1.00 68.12 68 PRO A CA 1
ATOM 551 C C . PRO A 1 68 ? 41.221 13.682 -31.964 1.00 68.12 68 PRO A C 1
ATOM 553 O O . PRO A 1 68 ? 40.212 14.350 -32.222 1.00 68.12 68 PRO A O 1
ATOM 556 N N . PRO A 1 69 ? 42.423 14.261 -31.799 1.00 70.06 69 PRO A N 1
ATOM 557 C CA . PRO A 1 69 ? 42.627 15.678 -32.056 1.00 70.06 69 PRO A CA 1
ATOM 558 C C . PRO A 1 69 ? 42.313 15.961 -33.527 1.00 70.06 69 PRO A C 1
ATOM 560 O O . PRO A 1 69 ? 42.782 15.249 -34.414 1.00 70.06 69 PRO A O 1
ATOM 563 N N . LYS A 1 70 ? 41.484 16.980 -33.781 1.00 69.62 70 LYS A N 1
ATOM 564 C CA . LYS A 1 70 ? 41.158 17.421 -35.141 1.00 69.62 70 LYS A CA 1
ATOM 565 C C . LYS A 1 70 ? 42.460 17.803 -35.846 1.00 69.62 70 LYS A C 1
ATOM 567 O O . LYS A 1 70 ? 43.136 18.727 -35.396 1.00 69.62 70 LYS A O 1
ATOM 572 N N . SER A 1 71 ? 42.802 17.104 -36.926 1.00 65.06 71 SER A N 1
ATOM 573 C CA . SER A 1 71 ? 43.795 17.600 -37.872 1.00 65.06 71 SER A CA 1
ATOM 574 C C . SER A 1 71 ? 43.215 18.857 -38.517 1.00 65.06 71 SER A C 1
ATOM 576 O O . SER A 1 71 ? 42.124 18.823 -39.085 1.00 65.06 71 SER A O 1
ATOM 578 N N . PHE A 1 72 ? 43.897 19.982 -38.333 1.00 62.72 72 PHE A N 1
ATOM 579 C CA . PHE A 1 72 ? 43.682 21.164 -39.154 1.00 62.72 72 PHE A CA 1
ATOM 580 C C . PHE A 1 72 ? 44.487 20.932 -40.435 1.00 62.72 72 PHE A C 1
ATOM 582 O O . PHE A 1 72 ? 45.715 20.888 -40.361 1.00 62.72 72 PHE A O 1
ATOM 589 N N . ASP A 1 73 ? 43.784 20.689 -41.542 1.00 58.50 73 ASP A N 1
ATOM 590 C CA . ASP A 1 73 ? 44.343 20.750 -42.899 1.00 58.50 73 ASP A CA 1
ATOM 591 C C . ASP A 1 73 ? 44.583 22.211 -43.312 1.00 58.50 73 ASP A C 1
ATOM 593 O O . ASP A 1 73 ? 43.747 23.074 -42.941 1.00 58.50 73 ASP A O 1
#

Radius of gyration: 34.28 Å; Cα contacts (8 Å, |Δi|>4): 5; chains: 1; bounding box: 78×44×92 Å